Protein AF-A0A1H4NSZ4-F1 (afdb_monomer_lite)

Foldseek 3Di:
DDPDDCVVVQQWDDDPPDDDPDTDGHPLVVVLVPDPCSVVLVVQCVVVVDDDDPQLVPPLNVCSNVVVNVSNLVSVLVSVQVVLCVQQVDDPVQGFLRSLCQQLVFDPPNDDGHSNHDPPDDRVVSVVSSCVRNVSSVD

pLDDT: mean 86.83, std 13.18, range [37.06, 98.12]

Organism: NCBI:txid67331

Structure (mmCIF, N/CA/C/O backbone):
data_AF-A0A1H4NSZ4-F1
#
_entry.id   AF-A0A1H4NSZ4-F1
#
loop_
_atom_site.group_PDB
_atom_site.id
_atom_site.type_symbol
_atom_site.label_atom_id
_atom_site.label_alt_id
_atom_site.label_comp_id
_atom_site.label_asym_id
_atom_site.label_entity_id
_atom_site.label_seq_id
_atom_site.pdbx_PDB_ins_code
_atom_site.Cartn_x
_atom_site.Cartn_y
_atom_site.Cartn_z
_atom_site.occupancy
_atom_site.B_iso_or_equiv
_atom_site.auth_seq_id
_atom_site.auth_comp_id
_atom_site.auth_asym_id
_atom_site.auth_atom_id
_atom_site.pdbx_PDB_model_num
ATOM 1 N N . MET A 1 1 ? 22.326 -29.918 -11.426 1.00 37.06 1 MET A N 1
ATOM 2 C CA . MET A 1 1 ? 22.087 -28.533 -10.969 1.00 37.06 1 MET A CA 1
ATOM 3 C C . MET A 1 1 ? 21.452 -27.755 -12.116 1.00 37.06 1 MET A C 1
ATOM 5 O O . MET A 1 1 ? 22.180 -27.444 -13.054 1.00 37.06 1 MET A O 1
ATOM 9 N N . PRO A 1 2 ? 20.129 -27.525 -12.163 1.00 41.94 2 PRO A N 1
ATOM 10 C CA . PRO A 1 2 ? 19.545 -26.832 -13.301 1.00 41.94 2 PRO A CA 1
ATOM 11 C C . PRO A 1 2 ? 19.652 -25.317 -13.097 1.00 41.94 2 PRO A C 1
ATOM 13 O O . PRO A 1 2 ? 19.065 -24.754 -12.179 1.00 41.94 2 PRO A O 1
ATOM 16 N N . GLY A 1 3 ? 20.418 -24.661 -13.970 1.00 43.12 3 GLY A N 1
ATOM 17 C CA . GLY A 1 3 ? 20.422 -23.209 -14.116 1.00 43.12 3 GLY A CA 1
ATOM 18 C C . GLY A 1 3 ? 19.115 -22.748 -14.758 1.00 43.12 3 GLY A C 1
ATOM 19 O O . GLY A 1 3 ? 18.984 -22.713 -15.982 1.00 43.12 3 GLY A O 1
ATOM 20 N N . HIS A 1 4 ? 18.131 -22.420 -13.929 1.00 44.03 4 HIS A N 1
ATOM 21 C CA . HIS A 1 4 ? 16.881 -21.780 -14.328 1.00 44.03 4 HIS A CA 1
ATOM 22 C C . HIS A 1 4 ? 16.905 -20.341 -13.816 1.00 44.03 4 HIS A C 1
ATOM 24 O O . HIS A 1 4 ? 16.795 -20.115 -12.620 1.00 44.03 4 HIS A O 1
ATOM 30 N N . GLY A 1 5 ? 17.086 -19.358 -14.700 1.00 46.00 5 GLY A N 1
ATOM 31 C CA . GLY A 1 5 ? 16.992 -17.958 -14.271 1.00 46.00 5 GLY A CA 1
ATOM 32 C C . GLY A 1 5 ? 17.006 -16.928 -15.392 1.00 46.00 5 GLY A C 1
ATOM 33 O O . GLY A 1 5 ? 16.240 -15.977 -15.346 1.00 46.00 5 GLY A O 1
ATOM 34 N N . LEU A 1 6 ? 17.810 -17.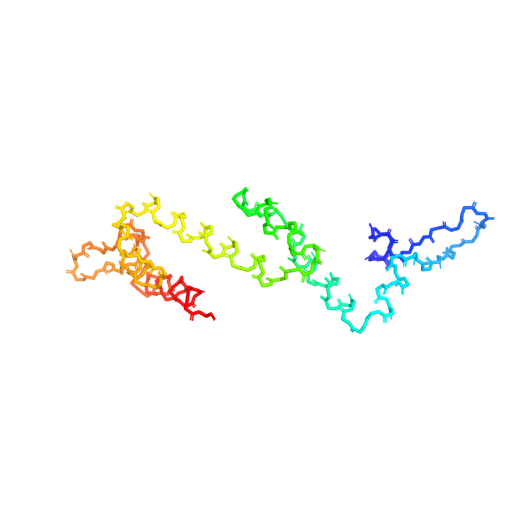135 -16.440 1.00 50.69 6 LEU A N 1
ATOM 35 C CA . LEU A 1 6 ? 18.021 -16.086 -17.452 1.00 50.69 6 LEU A CA 1
ATOM 36 C C . LEU A 1 6 ? 17.342 -16.358 -18.808 1.00 50.69 6 LEU A C 1
ATOM 38 O O . LEU A 1 6 ? 16.947 -15.429 -19.502 1.00 50.69 6 LEU A O 1
ATOM 42 N N . SER A 1 7 ? 17.147 -17.629 -19.175 1.00 51.22 7 SER A N 1
ATOM 43 C CA . SER A 1 7 ? 16.399 -18.014 -20.387 1.00 51.22 7 SER A CA 1
ATOM 44 C C . SER A 1 7 ? 14.875 -17.786 -20.321 1.00 51.22 7 SER A C 1
ATOM 46 O O . SER A 1 7 ? 14.310 -17.551 -21.385 1.00 51.22 7 SER A O 1
ATOM 48 N N . PRO A 1 8 ? 14.184 -17.876 -19.162 1.00 54.66 8 PRO A N 1
ATOM 49 C CA . PRO A 1 8 ? 12.731 -17.666 -19.099 1.00 54.66 8 PRO A CA 1
ATOM 50 C C . PRO A 1 8 ? 12.292 -16.206 -19.277 1.00 54.66 8 PRO A C 1
ATOM 52 O O . PRO A 1 8 ? 11.139 -15.963 -19.602 1.00 54.66 8 PRO A O 1
ATOM 55 N N . ARG A 1 9 ? 13.197 -15.241 -19.065 1.00 63.81 9 ARG A N 1
ATOM 56 C CA . ARG A 1 9 ? 12.884 -13.800 -19.007 1.00 63.81 9 ARG A CA 1
ATOM 57 C C . ARG A 1 9 ? 13.345 -13.020 -20.238 1.00 63.81 9 ARG A C 1
ATOM 59 O O . ARG A 1 9 ? 13.580 -11.825 -20.149 1.00 63.81 9 ARG A O 1
ATOM 66 N N . ALA A 1 10 ? 13.580 -13.716 -21.350 1.00 68.94 10 ALA A N 1
ATOM 67 C CA . ALA A 1 10 ? 14.085 -13.160 -22.610 1.00 68.94 10 ALA A CA 1
ATOM 68 C C . ALA A 1 10 ? 15.433 -12.401 -22.544 1.00 68.94 10 ALA A C 1
ATOM 70 O O . ALA A 1 10 ? 15.932 -12.002 -23.587 1.00 68.94 10 ALA A O 1
ATOM 71 N N . LEU A 1 11 ? 16.096 -12.285 -21.382 1.00 80.75 11 LEU A N 1
ATOM 72 C CA . LEU A 1 11 ? 17.405 -11.622 -21.229 1.00 80.75 11 LEU A CA 1
ATOM 73 C C . LEU A 1 11 ? 18.555 -12.359 -21.935 1.00 80.75 11 LEU A C 1
ATOM 75 O O . LEU A 1 11 ? 19.603 -11.780 -22.226 1.00 80.75 11 LEU A O 1
ATOM 79 N N . LEU A 1 12 ? 18.358 -13.647 -22.219 1.00 82.31 12 LEU A N 1
ATOM 80 C CA . LEU A 1 12 ? 19.241 -14.458 -23.047 1.00 82.31 12 LEU A CA 1
ATOM 81 C C . LEU A 1 12 ? 18.477 -14.997 -24.255 1.00 82.31 12 LEU A C 1
ATOM 83 O O . LEU A 1 12 ? 17.471 -15.692 -24.110 1.00 82.31 12 LEU A O 1
ATOM 87 N N . ALA A 1 13 ? 19.011 -14.757 -25.446 1.00 79.12 13 ALA A N 1
ATOM 88 C CA . ALA A 1 13 ? 18.484 -15.267 -26.699 1.00 79.12 13 ALA A CA 1
ATOM 89 C C . ALA A 1 13 ? 19.260 -16.506 -27.170 1.00 79.12 13 ALA A C 1
ATOM 91 O O . ALA A 1 13 ? 20.481 -16.628 -26.999 1.00 79.12 13 ALA A O 1
ATOM 92 N N . ARG A 1 14 ? 18.541 -17.440 -27.803 1.00 71.31 14 ARG A N 1
ATOM 93 C CA . ARG A 1 14 ? 19.162 -18.513 -28.586 1.00 71.31 14 ARG A CA 1
ATOM 94 C C . ARG A 1 14 ? 19.502 -17.987 -29.970 1.00 71.31 14 ARG A C 1
ATOM 96 O O . ARG A 1 14 ? 18.651 -17.411 -30.641 1.00 71.31 14 ARG A O 1
ATOM 103 N N . ASP A 1 15 ? 20.721 -18.248 -30.414 1.00 71.50 15 ASP A N 1
ATOM 104 C CA . ASP A 1 15 ? 21.093 -18.044 -31.805 1.00 71.50 15 ASP A CA 1
ATOM 105 C C . ASP A 1 15 ? 20.548 -19.211 -32.640 1.00 71.50 15 ASP A C 1
ATOM 107 O O . ASP A 1 15 ? 20.948 -20.359 -32.448 1.00 71.50 15 ASP A O 1
ATOM 111 N N . ARG A 1 16 ? 19.605 -18.931 -33.548 1.00 64.06 16 ARG A N 1
ATOM 112 C CA . ARG A 1 16 ? 18.949 -19.956 -34.385 1.00 64.06 16 ARG A CA 1
ATOM 113 C C . ARG A 1 16 ? 19.905 -20.624 -35.378 1.00 64.06 16 ARG A C 1
ATOM 115 O O . ARG A 1 16 ? 19.529 -21.625 -35.978 1.00 64.06 16 ARG A O 1
ATOM 122 N N . THR A 1 17 ? 21.105 -20.078 -35.566 1.00 69.75 17 THR A N 1
ATOM 123 C CA . THR A 1 17 ? 22.067 -20.544 -36.572 1.00 69.75 17 THR A CA 1
ATOM 124 C C . THR A 1 17 ? 23.172 -21.441 -36.008 1.00 69.75 17 THR A C 1
ATOM 126 O O . THR A 1 17 ? 23.937 -22.008 -36.787 1.00 69.75 17 THR A O 1
ATOM 129 N N . GLN A 1 18 ? 23.259 -21.627 -34.684 1.00 64.94 18 GLN A N 1
ATOM 130 C CA . GLN A 1 18 ? 24.353 -22.381 -34.059 1.00 64.94 18 GLN A CA 1
ATOM 131 C C . GLN A 1 18 ? 23.909 -23.681 -33.377 1.00 64.94 18 GLN A C 1
ATOM 133 O O . GLN A 1 18 ? 22.834 -23.772 -32.792 1.00 64.94 18 GLN A O 1
ATOM 138 N N . LYS A 1 19 ? 24.777 -24.700 -33.466 1.00 60.50 19 LYS A N 1
ATOM 139 C CA . LYS A 1 19 ? 24.530 -26.077 -32.999 1.00 60.50 19 LYS A CA 1
ATOM 140 C C . LYS A 1 19 ? 24.873 -26.320 -31.517 1.00 60.50 19 LYS A C 1
ATOM 142 O O . LYS A 1 19 ? 24.484 -27.349 -30.980 1.00 60.50 19 LYS A O 1
ATOM 147 N N . GLU A 1 20 ? 25.570 -25.390 -30.865 1.00 62.44 20 GLU A N 1
ATOM 148 C CA . GLU A 1 20 ? 26.088 -25.520 -29.491 1.00 62.44 20 GLU A CA 1
ATOM 149 C C . GLU A 1 20 ? 25.196 -24.836 -28.436 1.00 62.44 20 GLU A C 1
ATOM 151 O O . GLU A 1 20 ? 24.379 -23.968 -28.746 1.00 62.44 20 GLU A O 1
ATOM 156 N N . ALA A 1 21 ? 25.381 -25.179 -27.155 1.00 68.88 21 ALA A N 1
ATOM 157 C CA . ALA A 1 21 ? 24.573 -24.690 -26.025 1.00 68.88 21 ALA A CA 1
ATOM 158 C C . ALA A 1 21 ? 24.800 -23.208 -25.631 1.00 68.88 21 ALA A C 1
ATOM 160 O O . ALA A 1 21 ? 24.366 -22.781 -24.557 1.00 68.88 21 ALA A O 1
ATOM 161 N N . PHE A 1 22 ? 25.453 -22.409 -26.476 1.00 68.25 22 PHE A N 1
ATOM 162 C CA . PHE A 1 22 ? 25.743 -21.003 -26.198 1.00 68.25 22 PHE A CA 1
ATOM 163 C C . PHE A 1 22 ? 24.465 -20.134 -26.200 1.00 68.25 22 PHE A C 1
ATOM 165 O O . PHE A 1 22 ? 23.425 -20.480 -26.778 1.00 68.25 22 PHE A O 1
ATOM 172 N N . ARG A 1 23 ? 24.516 -19.000 -25.496 1.00 76.25 23 ARG A N 1
ATOM 173 C CA . ARG A 1 23 ? 23.433 -18.009 -25.391 1.00 76.25 23 ARG A CA 1
ATOM 174 C C . ARG A 1 23 ? 24.008 -16.625 -25.651 1.00 76.25 23 ARG A C 1
ATOM 176 O O . ARG A 1 23 ? 25.090 -16.319 -25.164 1.00 76.25 23 ARG A O 1
ATOM 183 N N . ARG A 1 24 ? 23.280 -15.788 -26.389 1.00 82.88 24 ARG A N 1
ATOM 184 C CA . ARG A 1 24 ? 23.617 -14.367 -26.543 1.00 82.88 24 ARG A CA 1
ATOM 185 C C . ARG A 1 24 ? 22.797 -13.549 -25.553 1.00 82.88 24 ARG A C 1
ATOM 187 O O . ARG A 1 24 ? 21.658 -13.912 -25.271 1.00 82.88 24 ARG A O 1
ATOM 194 N N . VAL A 1 25 ? 23.355 -12.455 -25.046 1.00 83.50 25 VAL A N 1
ATOM 195 C CA . VAL A 1 25 ? 22.571 -11.458 -24.300 1.00 83.50 25 VAL A CA 1
ATOM 196 C C . VAL A 1 25 ? 21.568 -10.850 -25.280 1.00 83.50 25 VAL A C 1
ATOM 198 O O . VAL A 1 25 ? 21.938 -10.525 -26.411 1.00 83.50 25 VAL A O 1
ATOM 201 N N . SER A 1 26 ? 20.295 -10.777 -24.896 1.00 85.56 26 SER A N 1
ATOM 202 C CA . SER A 1 26 ? 19.275 -10.156 -25.741 1.00 85.56 26 SER A CA 1
ATOM 203 C C . SER A 1 26 ? 19.463 -8.642 -25.805 1.00 85.56 26 SER A C 1
ATOM 205 O O . SER A 1 26 ? 20.249 -8.064 -25.053 1.00 85.56 26 SER A O 1
ATOM 207 N N . GLN A 1 27 ? 18.730 -7.981 -26.699 1.00 80.88 27 GLN A N 1
ATOM 208 C CA . GLN A 1 27 ? 18.725 -6.522 -26.744 1.00 80.88 27 GLN A CA 1
ATOM 209 C C . GLN A 1 27 ? 18.286 -5.924 -25.398 1.00 80.88 27 GLN A C 1
ATOM 211 O O . GLN A 1 27 ? 18.994 -5.077 -24.864 1.00 80.88 27 GLN A O 1
ATOM 216 N N . GLU A 1 28 ? 17.210 -6.447 -24.805 1.00 78.88 28 GLU A N 1
ATOM 217 C CA . GLU A 1 28 ? 16.725 -6.044 -23.477 1.00 78.88 28 GLU A CA 1
ATOM 218 C C . GLU A 1 28 ? 17.779 -6.281 -22.388 1.00 78.88 28 GLU A C 1
ATOM 220 O O . GLU A 1 28 ? 18.009 -5.419 -21.544 1.00 78.88 28 GLU A O 1
ATOM 225 N N . GLY A 1 29 ? 18.491 -7.415 -22.433 1.00 83.62 29 GLY A N 1
ATOM 226 C CA . GLY A 1 29 ? 19.592 -7.692 -21.508 1.00 83.62 29 GLY A CA 1
ATOM 227 C C . GLY A 1 29 ? 20.766 -6.719 -21.659 1.00 83.62 29 GLY A C 1
ATOM 228 O O . GLY A 1 29 ? 21.392 -6.350 -20.667 1.00 83.62 29 GLY A O 1
ATOM 229 N N . MET A 1 30 ? 21.057 -6.269 -22.883 1.00 87.12 30 MET A N 1
ATOM 230 C CA . MET A 1 30 ? 22.088 -5.260 -23.133 1.00 87.12 30 MET A CA 1
ATOM 231 C C . MET A 1 30 ? 21.652 -3.858 -22.702 1.00 87.12 30 MET A C 1
ATOM 233 O O . MET A 1 30 ? 22.483 -3.101 -22.211 1.00 87.12 30 MET A O 1
ATOM 237 N N . GLU A 1 31 ? 20.386 -3.494 -22.903 1.00 84.25 31 GLU A N 1
ATOM 238 C CA . GLU A 1 31 ? 19.825 -2.207 -22.470 1.00 84.25 31 GLU A CA 1
ATOM 239 C C . GLU A 1 31 ? 19.820 -2.106 -20.942 1.00 84.25 31 GLU A C 1
ATOM 241 O O . GLU A 1 31 ? 20.358 -1.145 -20.392 1.00 84.25 31 GLU A O 1
ATOM 246 N N . LEU A 1 32 ? 19.362 -3.161 -20.262 1.00 84.81 32 LEU A N 1
ATOM 247 C CA . LEU A 1 32 ? 19.421 -3.289 -18.806 1.00 84.81 32 LEU A CA 1
ATOM 248 C C . LEU A 1 32 ? 20.851 -3.143 -18.273 1.00 84.81 32 LEU A C 1
ATOM 250 O O . LEU A 1 32 ? 21.066 -2.461 -17.278 1.00 84.81 32 LEU A O 1
ATOM 254 N N . ALA A 1 33 ? 21.836 -3.759 -18.934 1.00 85.88 33 ALA A N 1
ATOM 255 C CA . ALA A 1 33 ? 23.235 -3.693 -18.508 1.00 85.88 33 ALA A CA 1
ATOM 256 C C . ALA A 1 33 ? 23.884 -2.310 -18.709 1.00 85.88 33 ALA A C 1
ATOM 258 O O . ALA A 1 33 ? 24.892 -2.014 -18.068 1.00 85.88 33 ALA A O 1
ATOM 259 N N . LYS A 1 34 ? 23.350 -1.476 -19.612 1.00 89.31 34 LYS A N 1
ATOM 260 C CA . LYS A 1 34 ? 23.852 -0.116 -19.874 1.00 89.31 34 LYS A CA 1
ATOM 261 C C . LYS A 1 34 ? 23.281 0.917 -18.908 1.00 89.31 34 LYS A C 1
ATOM 263 O O . LYS A 1 34 ? 23.930 1.931 -18.662 1.00 89.31 34 LYS A O 1
ATOM 268 N N . GLU A 1 35 ? 22.074 0.691 -18.403 1.00 85.12 35 GLU A N 1
ATOM 269 C CA . GLU A 1 35 ? 21.416 1.602 -17.474 1.00 85.12 35 GLU A CA 1
ATOM 270 C C . GLU A 1 35 ? 21.959 1.398 -16.045 1.00 85.12 35 GLU A C 1
ATOM 272 O O . GLU A 1 35 ? 21.861 0.288 -15.516 1.00 85.12 35 GLU A O 1
ATOM 277 N N . PRO A 1 36 ? 22.479 2.439 -15.361 1.00 86.69 36 PRO A N 1
ATOM 278 C CA . PRO A 1 36 ? 22.984 2.306 -13.989 1.00 86.69 36 PRO A CA 1
ATOM 279 C C . PRO A 1 36 ? 21.947 1.750 -12.997 1.00 86.69 36 PRO A C 1
ATOM 281 O O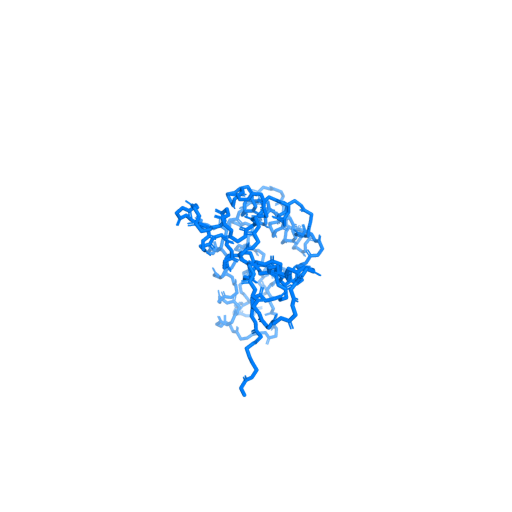 . PRO A 1 36 ? 22.296 1.019 -12.073 1.00 86.69 36 PRO A O 1
ATOM 284 N N . SER A 1 37 ? 20.666 2.066 -13.209 1.00 83.69 37 SER A N 1
ATOM 285 C CA . SER A 1 37 ? 19.510 1.587 -12.437 1.00 83.69 37 SER A CA 1
ATOM 286 C C . SER A 1 37 ? 18.852 0.324 -13.003 1.00 83.69 37 SER A C 1
ATOM 288 O O . SER A 1 37 ? 17.886 -0.167 -12.416 1.00 83.69 37 SER A O 1
ATOM 290 N N . GLY A 1 38 ? 19.357 -0.233 -14.110 1.00 84.19 38 GLY A N 1
ATOM 291 C CA . GLY A 1 38 ? 18.699 -1.317 -14.845 1.00 84.19 38 GLY A CA 1
ATOM 292 C C . GLY A 1 38 ? 18.487 -2.578 -14.007 1.00 84.19 38 GLY A C 1
ATOM 293 O O . GLY A 1 38 ? 17.402 -3.161 -14.027 1.00 84.19 38 GLY A O 1
ATOM 294 N N . LEU A 1 39 ? 19.479 -2.962 -13.194 1.00 83.94 39 LEU A N 1
ATOM 295 C CA . LEU A 1 39 ? 19.341 -4.097 -12.275 1.00 83.94 39 LEU A CA 1
ATOM 296 C C . LEU A 1 39 ? 18.270 -3.834 -11.206 1.00 83.94 39 LEU A C 1
ATOM 298 O O . LEU A 1 39 ? 17.420 -4.687 -10.973 1.00 83.94 39 LEU A O 1
ATOM 302 N N . ALA A 1 40 ? 18.267 -2.644 -10.598 1.00 84.94 40 ALA A N 1
ATOM 303 C CA . ALA A 1 40 ? 17.289 -2.287 -9.572 1.00 84.94 40 ALA A CA 1
ATOM 304 C C . ALA A 1 40 ? 15.856 -2.286 -10.129 1.00 84.94 40 ALA A C 1
ATOM 306 O O . ALA A 1 40 ? 14.957 -2.843 -9.501 1.00 84.94 40 ALA A O 1
ATOM 307 N N . ARG A 1 41 ? 15.647 -1.738 -11.335 1.00 83.19 41 ARG A N 1
ATOM 308 C CA . ARG A 1 41 ? 14.355 -1.765 -12.039 1.00 83.19 41 ARG A CA 1
ATOM 309 C C . ARG A 1 41 ? 13.904 -3.187 -12.355 1.00 83.19 41 ARG A C 1
ATOM 311 O O . ARG A 1 41 ? 12.740 -3.519 -12.146 1.00 83.19 41 ARG A O 1
ATOM 318 N N . PHE A 1 42 ? 14.813 -4.032 -12.832 1.00 84.06 42 PHE A N 1
ATOM 319 C CA . PHE A 1 42 ? 14.506 -5.431 -13.111 1.00 84.06 42 PHE A CA 1
ATOM 320 C C . PHE A 1 42 ? 14.082 -6.180 -11.852 1.00 84.06 42 PHE A C 1
ATOM 322 O O . PHE A 1 42 ? 13.035 -6.819 -11.837 1.00 84.06 42 PHE A O 1
ATOM 329 N N . GLU A 1 43 ? 14.846 -6.062 -10.768 1.00 85.69 43 GLU A N 1
ATOM 330 C CA . GLU A 1 43 ? 14.476 -6.712 -9.517 1.00 85.69 43 GLU A CA 1
ATOM 331 C C . GLU A 1 43 ? 13.185 -6.138 -8.914 1.00 85.69 43 GLU A C 1
ATOM 333 O O . GLU A 1 43 ? 12.414 -6.873 -8.299 1.00 85.69 43 GLU A O 1
ATOM 338 N N . ALA A 1 44 ? 12.931 -4.836 -9.069 1.00 86.25 44 ALA A N 1
ATOM 339 C CA . ALA A 1 44 ? 11.677 -4.211 -8.658 1.00 86.25 44 ALA A CA 1
ATOM 340 C C . ALA A 1 44 ? 10.490 -4.783 -9.451 1.00 86.25 44 ALA A C 1
ATOM 342 O O . ALA A 1 44 ? 9.490 -5.172 -8.852 1.00 86.25 44 ALA A O 1
ATOM 343 N N . GLY A 1 45 ? 10.634 -4.921 -10.773 1.00 85.31 45 GLY A N 1
ATOM 344 C CA . GLY A 1 45 ? 9.660 -5.591 -11.638 1.00 85.31 45 GLY A CA 1
ATOM 345 C C . GLY A 1 45 ? 9.402 -7.035 -11.218 1.00 85.31 45 GLY A C 1
ATOM 346 O O . GLY A 1 45 ? 8.254 -7.455 -11.131 1.00 85.31 45 GLY A O 1
ATOM 347 N N . GLU A 1 46 ? 10.451 -7.775 -10.860 1.00 85.44 46 GLU A N 1
ATOM 348 C CA . GLU A 1 46 ? 10.321 -9.146 -10.359 1.00 85.44 46 GLU A CA 1
ATOM 349 C C . GLU A 1 46 ? 9.565 -9.219 -9.033 1.00 85.44 46 GLU A C 1
ATOM 351 O O . GLU A 1 46 ? 8.656 -10.037 -8.891 1.00 85.44 46 GLU A O 1
ATOM 356 N N . ARG A 1 47 ? 9.872 -8.332 -8.081 1.00 85.81 47 ARG A N 1
ATOM 357 C CA . ARG A 1 47 ? 9.133 -8.238 -6.812 1.00 85.81 47 ARG A CA 1
ATOM 358 C C . ARG A 1 47 ? 7.665 -7.854 -7.031 1.00 85.81 47 ARG A C 1
ATOM 360 O O . ARG A 1 47 ? 6.811 -8.283 -6.264 1.00 85.81 47 ARG A O 1
ATOM 367 N N . PHE A 1 48 ? 7.371 -7.098 -8.088 1.00 87.31 48 PHE A N 1
ATOM 368 C CA . PHE A 1 48 ? 6.030 -6.618 -8.438 1.00 87.31 48 PHE A CA 1
ATOM 369 C C . PHE A 1 48 ? 5.287 -7.500 -9.470 1.00 87.31 48 PHE A C 1
ATOM 371 O O . PHE A 1 48 ? 4.175 -7.183 -9.900 1.00 87.31 48 PHE A O 1
ATOM 378 N N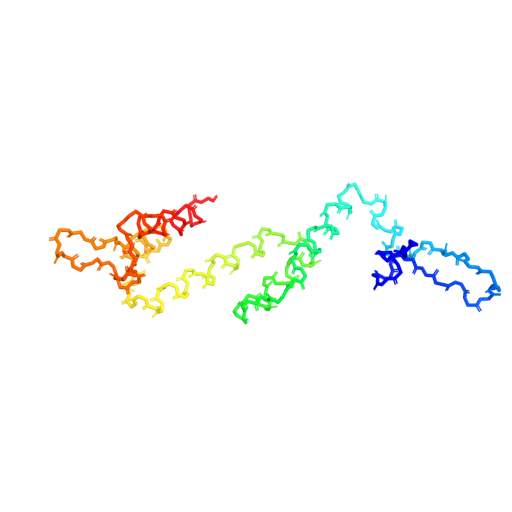 . SER A 1 49 ? 5.883 -8.625 -9.879 1.00 84.50 49 SER A N 1
ATOM 379 C CA . SER A 1 49 ? 5.366 -9.499 -10.947 1.00 84.50 49 SER A CA 1
ATOM 380 C C . SER A 1 49 ? 4.171 -10.368 -10.536 1.00 84.50 49 SER A C 1
ATOM 382 O O . SER A 1 49 ? 3.505 -10.950 -11.392 1.00 84.50 49 SER A O 1
ATOM 384 N N . GLY A 1 50 ? 3.888 -10.458 -9.234 1.00 87.31 50 GLY A N 1
ATOM 385 C CA . GLY A 1 50 ? 2.763 -11.219 -8.701 1.00 87.31 50 GLY A CA 1
ATOM 386 C C . GLY A 1 50 ? 1.397 -10.620 -9.061 1.00 87.31 50 GLY A C 1
ATOM 387 O O . GLY A 1 50 ? 1.312 -9.462 -9.487 1.00 87.31 50 GLY A O 1
ATOM 388 N N . PRO A 1 51 ? 0.312 -11.396 -8.881 1.00 87.81 51 PRO A N 1
ATOM 389 C CA . PRO A 1 51 ? -1.042 -10.893 -9.072 1.00 87.81 51 PRO A CA 1
ATOM 390 C C . PRO A 1 51 ? -1.335 -9.769 -8.074 1.00 87.81 51 PRO A C 1
ATOM 392 O O . PRO A 1 51 ? -1.036 -9.895 -6.885 1.00 87.81 51 PRO A O 1
ATOM 395 N N . LEU A 1 52 ? -1.938 -8.683 -8.554 1.00 89.31 52 LEU A N 1
ATOM 396 C CA . LEU A 1 52 ? -2.414 -7.594 -7.707 1.00 89.31 52 LEU A CA 1
ATOM 397 C C . LEU A 1 52 ? -3.932 -7.657 -7.556 1.00 89.31 52 LEU A C 1
ATOM 399 O O . LEU A 1 52 ? -4.642 -8.291 -8.338 1.00 89.31 52 LEU A O 1
ATOM 403 N N . HIS A 1 53 ? -4.445 -6.950 -6.550 1.00 90.56 53 HIS A N 1
ATOM 404 C CA . HIS A 1 53 ? -5.877 -6.697 -6.457 1.00 90.56 53 HIS A CA 1
ATOM 405 C C . HIS A 1 53 ? -6.367 -6.005 -7.749 1.00 90.56 53 HIS A C 1
ATOM 407 O O . HIS A 1 53 ? -5.673 -5.107 -8.233 1.00 90.56 53 H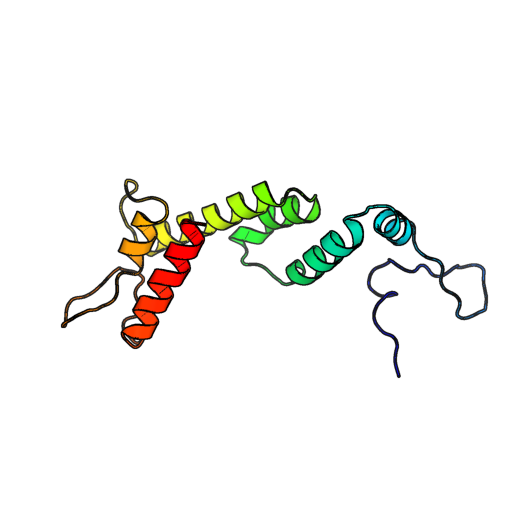IS A O 1
ATOM 413 N N . PRO A 1 54 ? -7.558 -6.337 -8.292 1.00 90.75 54 PRO A N 1
ATOM 414 C CA . PRO A 1 54 ? -8.048 -5.761 -9.549 1.00 90.75 54 PRO A CA 1
ATOM 415 C C . PRO A 1 54 ? -8.036 -4.226 -9.599 1.00 90.75 54 PRO A C 1
ATOM 417 O O . PRO A 1 54 ? -7.766 -3.644 -10.645 1.00 90.75 54 PRO A O 1
ATOM 420 N N . ALA A 1 55 ? -8.256 -3.563 -8.459 1.00 88.69 55 ALA A N 1
ATOM 421 C CA . ALA A 1 55 ? -8.190 -2.100 -8.352 1.00 88.69 55 ALA A CA 1
ATOM 422 C C . ALA A 1 55 ? -6.788 -1.509 -8.625 1.00 88.69 55 ALA A C 1
ATOM 424 O O . ALA A 1 55 ? -6.670 -0.328 -8.941 1.00 88.69 55 ALA A O 1
ATOM 425 N N . LEU A 1 56 ? -5.730 -2.315 -8.504 1.00 90.62 56 LEU A N 1
ATOM 426 C CA . LEU A 1 56 ? -4.335 -1.917 -8.705 1.00 90.62 56 LEU A CA 1
ATOM 427 C C . LEU A 1 56 ? -3.783 -2.388 -10.063 1.00 90.62 56 LEU A C 1
ATOM 429 O O . LEU A 1 56 ? -2.807 -1.835 -10.558 1.00 90.62 56 LEU A O 1
ATOM 433 N N . GLU A 1 57 ? -4.407 -3.376 -10.704 1.00 90.88 57 GLU A N 1
ATOM 434 C CA . GLU A 1 57 ? -3.887 -3.985 -11.938 1.00 90.88 57 GLU A CA 1
ATOM 435 C C . GLU A 1 57 ? -3.758 -3.017 -13.125 1.00 90.88 57 GLU A C 1
ATOM 437 O O . GLU A 1 57 ? -2.888 -3.189 -13.972 1.00 90.88 57 GLU A O 1
ATOM 442 N N . GLY A 1 58 ? -4.586 -1.975 -13.204 1.00 88.12 58 GLY A N 1
ATOM 443 C CA . GLY A 1 58 ? -4.545 -1.033 -14.325 1.00 88.12 58 GLY A CA 1
ATOM 444 C C . GLY A 1 58 ? -3.448 0.037 -14.181 1.00 88.12 58 GLY A C 1
ATOM 445 O O . GLY A 1 58 ? -2.302 -0.183 -14.592 1.00 88.12 58 GLY A O 1
ATOM 446 N N . PRO A 1 59 ? -3.771 1.227 -13.637 1.00 87.56 59 PRO A N 1
ATOM 447 C CA . PRO A 1 59 ? -2.834 2.351 -13.606 1.00 87.56 59 PRO A CA 1
ATOM 448 C C . PRO A 1 59 ? -1.551 2.075 -12.817 1.00 87.56 59 PRO A C 1
ATOM 450 O O . PRO A 1 59 ? -0.479 2.485 -13.254 1.00 87.56 59 PRO A O 1
ATOM 453 N N . VAL A 1 60 ? -1.627 1.364 -11.685 1.00 94.56 60 VAL A N 1
ATOM 454 C CA . VAL A 1 60 ? -0.447 1.121 -10.837 1.00 94.56 60 VAL A CA 1
ATOM 455 C C . VAL A 1 60 ? 0.558 0.237 -11.568 1.00 94.56 60 VAL A C 1
ATOM 457 O O . VAL A 1 60 ? 1.717 0.629 -11.692 1.00 94.56 60 VAL A O 1
ATOM 460 N N . ARG A 1 61 ? 0.128 -0.907 -12.121 1.00 92.12 61 ARG A N 1
ATOM 461 C CA . ARG A 1 61 ? 1.027 -1.789 -12.883 1.00 92.12 61 ARG A CA 1
ATOM 462 C C . ARG A 1 61 ? 1.612 -1.102 -14.107 1.00 92.12 61 ARG A C 1
ATOM 464 O O . ARG A 1 61 ? 2.810 -1.219 -14.352 1.00 92.12 61 ARG A O 1
ATOM 471 N N . THR A 1 62 ? 0.784 -0.371 -14.848 1.00 91.75 62 THR A N 1
ATOM 472 C CA . THR A 1 62 ? 1.233 0.339 -16.050 1.00 91.75 62 THR A CA 1
ATOM 473 C C . THR A 1 62 ? 2.330 1.347 -15.710 1.00 91.75 62 THR A C 1
ATOM 475 O O . THR A 1 62 ? 3.418 1.279 -16.279 1.00 91.75 62 THR A O 1
ATOM 478 N N . ASN A 1 63 ? 2.090 2.224 -14.732 1.00 92.88 63 ASN A N 1
ATOM 479 C CA . ASN A 1 63 ? 3.062 3.238 -14.320 1.00 92.88 63 ASN A CA 1
ATOM 480 C C . ASN A 1 63 ? 4.334 2.608 -13.739 1.00 92.88 63 ASN A C 1
ATOM 482 O O . ASN A 1 63 ? 5.438 3.032 -14.073 1.00 92.88 63 ASN A O 1
ATOM 486 N N . PHE A 1 64 ? 4.201 1.542 -12.945 1.00 92.38 64 PHE A N 1
ATOM 487 C CA . PHE A 1 64 ? 5.352 0.840 -12.380 1.00 92.38 64 PHE A CA 1
ATOM 488 C C . PHE A 1 64 ? 6.253 0.242 -13.470 1.00 92.38 64 PHE A C 1
ATOM 490 O O . PHE A 1 64 ? 7.469 0.411 -13.431 1.00 92.38 64 PHE A O 1
ATOM 497 N N . HIS A 1 65 ? 5.677 -0.412 -14.485 1.00 87.56 65 HIS A N 1
ATOM 498 C CA . HIS A 1 65 ? 6.450 -0.967 -15.602 1.00 87.56 65 HIS A CA 1
ATOM 499 C C . HIS A 1 65 ? 7.123 0.117 -16.457 1.00 87.56 65 HIS A C 1
ATOM 501 O O . HIS A 1 65 ? 8.216 -0.112 -16.982 1.00 87.56 65 HIS A O 1
ATOM 507 N N . LEU A 1 66 ? 6.514 1.302 -16.564 1.00 88.25 66 LEU A N 1
ATOM 508 C CA . LEU A 1 66 ? 7.102 2.457 -17.248 1.00 88.25 66 LEU A CA 1
ATOM 509 C C . LEU A 1 66 ? 8.247 3.113 -16.458 1.00 88.25 66 LEU A C 1
ATOM 511 O O . LEU A 1 66 ? 9.025 3.853 -17.049 1.00 88.25 66 LEU A O 1
ATOM 515 N N . GLY A 1 67 ? 8.409 2.785 -15.172 1.00 88.12 67 GLY A N 1
ATOM 516 C CA . GLY A 1 67 ? 9.394 3.410 -14.284 1.00 88.12 67 GLY A CA 1
ATOM 517 C C . GLY A 1 67 ? 8.866 4.646 -13.548 1.00 88.12 67 GLY A C 1
ATOM 518 O O . GLY A 1 67 ? 9.603 5.264 -12.785 1.00 88.12 67 GLY A O 1
ATOM 519 N N . GLU A 1 68 ? 7.584 4.974 -13.719 1.00 91.81 68 GLU A N 1
ATOM 520 C CA . GLU A 1 68 ? 6.892 6.090 -13.068 1.00 91.81 68 GLU A CA 1
ATOM 521 C C . GLU A 1 68 ? 6.453 5.696 -11.645 1.00 91.81 68 GLU A C 1
ATOM 523 O O . GLU A 1 68 ? 5.263 5.612 -11.320 1.00 91.81 68 GLU A O 1
ATOM 528 N N . TYR A 1 69 ? 7.426 5.378 -10.786 1.00 91.19 69 TYR A N 1
ATOM 529 C CA . TYR A 1 69 ? 7.179 4.777 -9.469 1.00 91.19 69 TYR A CA 1
ATOM 530 C C . TYR A 1 69 ? 6.410 5.687 -8.511 1.00 91.19 69 TYR A C 1
ATOM 532 O O . TYR A 1 69 ? 5.607 5.198 -7.716 1.00 91.19 69 TYR A O 1
ATOM 540 N N . GLU A 1 70 ? 6.623 7.000 -8.594 1.00 93.50 70 GLU A N 1
ATOM 541 C CA . GLU A 1 70 ? 5.902 7.984 -7.783 1.00 93.50 70 GLU A CA 1
ATOM 542 C C . GLU A 1 70 ? 4.407 7.972 -8.126 1.00 93.50 70 GLU A C 1
ATOM 544 O O . GLU A 1 70 ? 3.558 7.826 -7.246 1.00 93.50 70 GLU A O 1
ATOM 549 N N . ILE A 1 71 ? 4.082 8.006 -9.423 1.00 95.06 71 ILE A N 1
ATOM 550 C CA . ILE A 1 71 ? 2.699 7.960 -9.910 1.00 95.06 71 ILE A CA 1
ATOM 551 C C . ILE A 1 71 ? 2.053 6.616 -9.558 1.00 95.06 71 ILE A C 1
ATOM 553 O O . ILE A 1 71 ? 0.895 6.575 -9.135 1.00 95.06 71 ILE A O 1
ATOM 557 N N . ALA A 1 72 ? 2.793 5.513 -9.701 1.00 94.56 72 ALA A N 1
ATOM 558 C CA . ALA A 1 72 ? 2.321 4.189 -9.308 1.00 94.56 72 ALA A CA 1
ATOM 559 C C . ALA A 1 72 ? 1.980 4.137 -7.809 1.00 94.56 72 ALA A C 1
ATOM 561 O O . ALA A 1 72 ? 0.893 3.687 -7.443 1.00 94.56 72 ALA A O 1
ATOM 562 N N . SER A 1 73 ? 2.866 4.656 -6.956 1.00 93.62 73 SER A N 1
ATOM 563 C CA . SER A 1 73 ? 2.678 4.695 -5.500 1.00 93.62 73 SER A CA 1
ATOM 564 C C . SER A 1 73 ? 1.475 5.555 -5.110 1.00 93.62 73 SER A C 1
ATOM 566 O O . SER A 1 73 ? 0.617 5.104 -4.353 1.00 93.62 73 SER A O 1
ATOM 568 N N . PHE A 1 74 ? 1.340 6.749 -5.695 1.00 94.00 74 PHE A N 1
ATOM 569 C CA . PHE A 1 74 ? 0.201 7.630 -5.436 1.00 94.00 74 PHE A CA 1
ATOM 570 C C . PHE A 1 74 ? -1.130 6.992 -5.855 1.00 94.00 74 PHE A C 1
ATOM 572 O O . PHE A 1 74 ? -2.105 7.010 -5.100 1.00 94.00 74 PHE A O 1
ATOM 579 N N . ALA A 1 75 ? -1.178 6.380 -7.042 1.00 94.62 75 ALA A N 1
ATOM 580 C CA . ALA A 1 75 ? -2.369 5.683 -7.517 1.00 94.62 75 ALA A CA 1
ATOM 581 C C . ALA A 1 75 ? -2.739 4.492 -6.616 1.00 94.62 75 ALA A C 1
ATOM 583 O O . ALA A 1 75 ? -3.925 4.271 -6.361 1.00 94.62 75 ALA A O 1
ATOM 584 N N . ALA A 1 76 ? -1.747 3.762 -6.097 1.00 94.81 76 ALA A N 1
ATOM 585 C CA . ALA A 1 76 ? -1.973 2.654 -5.176 1.00 94.81 76 ALA A CA 1
ATOM 586 C C . ALA A 1 76 ? -2.553 3.131 -3.837 1.00 94.81 76 ALA A C 1
ATOM 588 O O . ALA A 1 76 ? -3.585 2.619 -3.403 1.00 94.81 76 ALA A O 1
ATOM 589 N N . MET A 1 77 ? -1.952 4.152 -3.219 1.00 95.38 77 MET A N 1
ATOM 590 C CA . MET A 1 77 ? -2.433 4.688 -1.941 1.00 95.38 77 MET A CA 1
ATOM 591 C C . MET A 1 77 ? -3.819 5.326 -2.067 1.00 95.38 77 MET A C 1
ATOM 593 O O . MET A 1 77 ? -4.669 5.132 -1.199 1.00 95.38 77 MET A O 1
ATOM 597 N N . LYS A 1 78 ? -4.111 5.991 -3.192 1.00 94.62 78 LYS A N 1
ATOM 598 C CA . LYS A 1 78 ? -5.464 6.475 -3.494 1.00 94.62 78 LYS A CA 1
ATOM 599 C C . LYS A 1 78 ? -6.480 5.332 -3.551 1.00 94.62 78 LYS A C 1
ATOM 601 O O . LYS A 1 78 ? -7.577 5.475 -3.018 1.00 94.62 78 LYS A O 1
ATOM 606 N N . ALA A 1 79 ? -6.143 4.214 -4.197 1.00 95.12 79 ALA A N 1
ATOM 607 C CA . ALA A 1 79 ? -7.036 3.059 -4.267 1.00 95.12 79 ALA A CA 1
ATOM 608 C C . ALA A 1 79 ? -7.312 2.469 -2.873 1.00 95.12 79 ALA A C 1
ATOM 610 O O . ALA A 1 79 ? -8.451 2.106 -2.585 1.00 95.12 79 ALA A O 1
ATOM 611 N N . VAL A 1 80 ? -6.303 2.439 -1.993 1.00 95.00 80 VAL A N 1
ATOM 612 C CA . VAL A 1 80 ? -6.475 2.051 -0.583 1.00 95.00 80 VAL A CA 1
ATOM 613 C C . VAL A 1 80 ? -7.410 3.019 0.144 1.00 95.00 80 VAL A C 1
ATOM 615 O O . VAL A 1 80 ? -8.348 2.569 0.795 1.00 95.00 80 VAL A O 1
ATOM 618 N N . GLU A 1 81 ? -7.212 4.334 0.008 1.00 95.75 81 GLU A N 1
ATOM 619 C CA . GLU A 1 81 ? -8.069 5.327 0.671 1.00 95.75 81 GLU A CA 1
ATOM 620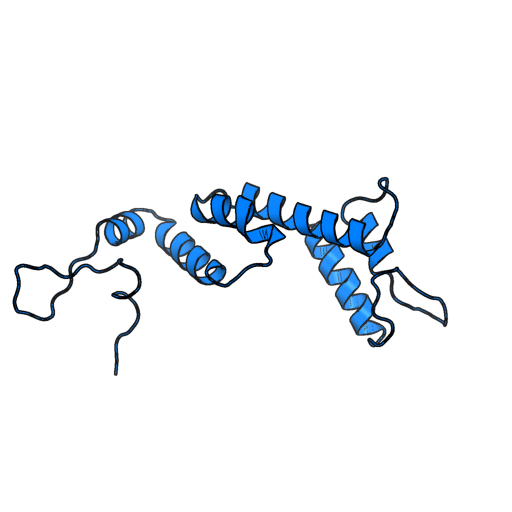 C C . GLU A 1 81 ? -9.535 5.212 0.228 1.00 95.75 81 GLU A C 1
ATOM 622 O O . GLU A 1 81 ? -10.441 5.238 1.063 1.00 95.75 81 GLU A O 1
ATOM 627 N N . VAL A 1 82 ? -9.772 5.038 -1.077 1.00 95.56 82 VAL A N 1
ATOM 628 C CA . VAL A 1 82 ? -11.118 4.829 -1.630 1.00 95.56 82 VAL A CA 1
ATOM 629 C C . VAL A 1 82 ? -11.747 3.565 -1.046 1.00 95.56 82 VAL A C 1
ATOM 631 O O . VAL A 1 82 ? -12.865 3.633 -0.543 1.00 95.56 82 VAL A O 1
ATOM 634 N N . ALA A 1 83 ? -11.023 2.444 -1.025 1.00 95.69 83 ALA A N 1
ATOM 635 C CA . ALA A 1 83 ? -11.536 1.189 -0.478 1.00 95.69 83 ALA A CA 1
ATOM 636 C C . ALA A 1 83 ? -11.869 1.295 1.022 1.00 95.69 83 ALA A C 1
ATOM 638 O O . ALA A 1 83 ? -12.918 0.825 1.461 1.00 95.69 83 ALA A O 1
ATOM 639 N N . VAL A 1 84 ? -11.014 1.954 1.814 1.00 96.75 84 VAL A N 1
ATOM 640 C CA . VAL A 1 84 ? -11.273 2.203 3.243 1.00 96.75 84 VAL A CA 1
ATOM 641 C C . VAL A 1 84 ? -12.518 3.066 3.425 1.00 96.75 84 VAL A C 1
ATOM 643 O O . VAL A 1 84 ? -13.342 2.791 4.298 1.00 96.75 84 VAL A O 1
ATOM 646 N N . ARG A 1 85 ? -12.688 4.104 2.604 1.00 97.12 85 ARG A N 1
ATOM 647 C CA . ARG A 1 85 ? -13.869 4.969 2.664 1.00 97.12 85 ARG A CA 1
ATOM 648 C C . ARG A 1 85 ? -15.145 4.203 2.344 1.00 97.12 85 ARG A C 1
ATOM 650 O O . ARG A 1 85 ? -16.094 4.269 3.117 1.00 97.12 85 ARG A O 1
ATOM 657 N N . GLU A 1 86 ? -15.152 3.467 1.239 1.00 96.50 86 GLU A N 1
ATOM 658 C CA . GLU A 1 86 ? -16.310 2.690 0.796 1.00 96.50 86 GLU A CA 1
ATOM 659 C C . GLU A 1 86 ? -16.706 1.631 1.828 1.00 96.50 86 GLU A C 1
ATOM 661 O O . GLU A 1 86 ? -17.886 1.490 2.139 1.00 96.50 86 GLU A O 1
ATOM 666 N N . ALA A 1 87 ? -15.726 0.938 2.412 1.00 96.88 87 ALA A N 1
ATOM 667 C CA . ALA A 1 87 ? -15.983 -0.091 3.410 1.00 96.88 87 ALA A CA 1
ATOM 668 C C . ALA A 1 87 ? -16.419 0.485 4.770 1.00 96.88 87 ALA A C 1
ATOM 670 O O . ALA A 1 87 ? -17.215 -0.137 5.470 1.00 96.88 87 ALA A O 1
ATOM 671 N N . SER A 1 88 ? -15.906 1.657 5.163 1.00 97.19 88 SER A N 1
ATOM 672 C CA . SER A 1 88 ? -16.224 2.268 6.463 1.00 97.19 88 SER A CA 1
ATOM 673 C C . SER A 1 88 ? -17.492 3.124 6.459 1.00 97.19 88 SER A C 1
ATOM 675 O O . SER A 1 88 ? -18.068 3.353 7.521 1.00 97.19 88 SER A O 1
ATOM 677 N N . GLY A 1 89 ? -17.917 3.630 5.295 1.00 97.00 89 GLY A N 1
ATOM 678 C CA . GLY A 1 89 ? -19.065 4.535 5.173 1.00 97.00 89 GLY A CA 1
ATOM 679 C C . GLY A 1 89 ? -18.867 5.892 5.861 1.00 97.00 89 GLY A C 1
ATOM 680 O O . GLY A 1 89 ? -19.842 6.591 6.134 1.00 97.00 89 GLY A O 1
ATOM 681 N N . LEU A 1 90 ? -17.623 6.255 6.184 1.00 96.88 90 LEU A N 1
ATOM 682 C CA . LEU A 1 90 ? -17.290 7.497 6.876 1.00 96.88 90 LEU A CA 1
ATOM 683 C C . LEU A 1 90 ? -17.380 8.722 5.956 1.00 96.88 90 LEU A C 1
ATOM 685 O O . LEU A 1 90 ? -17.254 8.636 4.734 1.00 96.88 90 LEU A O 1
ATOM 689 N N . ASP A 1 91 ? -17.569 9.885 6.579 1.00 94.06 91 ASP A N 1
ATOM 690 C CA . ASP A 1 91 ? -17.789 11.155 5.892 1.00 94.06 91 ASP A CA 1
ATOM 691 C C . ASP A 1 91 ? -16.613 11.577 4.986 1.00 94.06 91 ASP A C 1
ATOM 693 O O . ASP A 1 91 ? -15.438 11.325 5.274 1.00 94.06 91 ASP A O 1
ATOM 697 N N . ASN A 1 92 ? -16.934 12.277 3.893 1.00 92.75 92 ASN A N 1
ATOM 698 C CA . ASN A 1 92 ? -15.959 12.756 2.906 1.00 92.75 92 ASN A CA 1
ATOM 69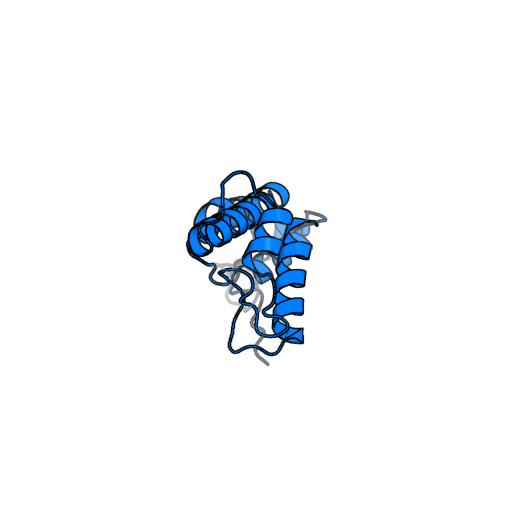9 C C . ASN A 1 92 ? -14.984 13.815 3.449 1.00 92.75 92 ASN A C 1
ATOM 701 O O . ASN A 1 92 ? -13.957 14.065 2.823 1.00 92.75 92 ASN A O 1
ATOM 705 N N . SER A 1 93 ? -15.273 14.425 4.600 1.00 94.88 93 SER A N 1
ATOM 706 C CA . SER A 1 93 ? -14.362 15.347 5.289 1.00 94.88 93 SER A CA 1
ATOM 707 C C . SER A 1 93 ? -13.139 14.658 5.899 1.00 94.88 93 SER A C 1
ATOM 709 O O . SER A 1 93 ? -12.118 15.311 6.115 1.00 94.88 93 SER A O 1
ATOM 711 N N . LEU A 1 94 ? -13.202 13.348 6.159 1.00 96.50 94 LEU A N 1
ATOM 712 C CA . LEU A 1 94 ? -12.056 12.576 6.632 1.00 96.50 94 LEU A CA 1
ATOM 713 C C . LEU A 1 94 ? -11.254 12.077 5.435 1.00 96.50 94 LEU A C 1
ATOM 715 O O . LEU A 1 94 ? -11.797 11.350 4.615 1.00 96.50 94 LEU A O 1
ATOM 719 N N . VAL A 1 95 ? -9.969 12.409 5.343 1.00 95.19 95 VAL A N 1
ATOM 720 C CA . VAL A 1 95 ? -9.045 11.958 4.281 1.00 95.19 95 VAL A CA 1
ATOM 721 C C . VAL A 1 95 ? -7.734 11.484 4.896 1.00 95.19 95 VAL A C 1
ATOM 723 O O . VAL A 1 95 ? -7.442 11.841 6.038 1.00 95.19 95 VAL A O 1
ATOM 726 N N . GLY A 1 96 ? -6.946 10.692 4.168 1.00 95.81 96 GLY A N 1
ATOM 727 C CA . GLY A 1 96 ? -5.624 10.261 4.621 1.00 95.81 96 GLY A CA 1
ATOM 728 C C . GLY A 1 96 ? -5.624 9.572 5.992 1.00 95.81 96 GLY A C 1
ATOM 729 O O . GLY A 1 96 ? -6.462 8.721 6.300 1.00 95.81 96 GLY A O 1
ATOM 730 N N . VAL A 1 97 ? -4.675 9.972 6.843 1.00 97.56 97 VAL A N 1
ATOM 731 C CA . VAL A 1 97 ? -4.505 9.438 8.204 1.00 97.56 97 VAL A CA 1
ATOM 732 C C . VAL A 1 97 ? -5.772 9.578 9.070 1.00 97.56 97 VAL A C 1
ATOM 734 O O . VAL A 1 97 ? -6.158 8.578 9.680 1.00 97.56 97 VAL A O 1
ATOM 737 N N . PRO A 1 98 ? -6.456 10.743 9.135 1.00 97.50 98 PRO A N 1
ATOM 738 C CA . PRO A 1 98 ? -7.736 10.872 9.837 1.00 97.50 98 PRO A CA 1
ATOM 739 C C . PRO A 1 98 ? -8.790 9.823 9.464 1.00 97.50 98 PRO A C 1
ATOM 741 O O . PRO A 1 98 ? -9.397 9.241 10.363 1.00 97.50 98 PRO A O 1
ATOM 744 N N . LEU A 1 99 ? -8.987 9.549 8.166 1.00 98.00 99 LEU A N 1
ATOM 745 C CA . LEU A 1 99 ? -9.950 8.542 7.702 1.00 98.00 99 LEU A CA 1
ATOM 746 C C . LEU A 1 99 ? -9.598 7.162 8.247 1.00 98.00 99 LEU A C 1
ATOM 748 O O . LEU A 1 99 ? -10.435 6.494 8.848 1.00 98.00 99 LEU A O 1
ATOM 752 N N . VAL A 1 100 ? -8.349 6.748 8.056 1.00 97.56 100 VAL A N 1
ATOM 753 C CA . VAL A 1 100 ? -7.884 5.427 8.471 1.00 97.56 100 VAL A CA 1
ATOM 754 C C . VAL A 1 100 ? -7.960 5.252 9.985 1.00 97.56 100 VAL A C 1
ATOM 756 O O . VAL A 1 100 ? -8.403 4.211 10.463 1.00 97.56 100 VAL A O 1
ATOM 759 N N . ARG A 1 101 ? -7.560 6.268 10.757 1.00 97.50 101 ARG A N 1
ATOM 760 C CA . ARG A 1 101 ? -7.608 6.207 12.223 1.00 97.50 101 ARG A CA 1
ATOM 761 C C . ARG A 1 101 ? -9.032 6.073 12.744 1.00 97.50 101 ARG A C 1
ATOM 763 O O . ARG A 1 101 ? -9.238 5.334 13.699 1.00 97.50 101 ARG A O 1
ATOM 770 N N . ALA A 1 102 ? -9.991 6.746 12.113 1.00 97.38 102 ALA A N 1
ATOM 771 C CA . ALA A 1 102 ? -11.402 6.592 12.441 1.00 97.38 102 ALA A CA 1
ATOM 772 C C . ALA A 1 102 ? -11.945 5.219 12.006 1.00 97.38 102 ALA A C 1
ATOM 774 O O . ALA A 1 102 ? -12.670 4.578 12.762 1.00 97.38 102 ALA A O 1
ATOM 775 N N . ALA A 1 103 ? -11.568 4.741 10.817 1.00 98.12 103 ALA A N 1
ATOM 776 C CA . ALA A 1 103 ? -12.039 3.469 10.277 1.00 98.12 103 ALA A CA 1
ATOM 777 C C . ALA A 1 103 ? -11.554 2.259 11.094 1.00 98.12 103 ALA A C 1
ATOM 779 O O . ALA A 1 103 ? -12.345 1.368 11.386 1.00 98.12 103 ALA A O 1
ATOM 780 N N . PHE A 1 104 ? -10.283 2.253 11.503 1.00 97.88 104 PHE A N 1
ATOM 781 C CA . PHE A 1 104 ? -9.633 1.160 12.237 1.00 97.88 104 PHE A CA 1
ATOM 782 C C . PHE A 1 104 ? -9.428 1.482 13.723 1.00 97.88 104 PHE A C 1
ATOM 784 O O . PHE A 1 104 ? -8.465 1.024 14.335 1.00 97.88 104 PHE A O 1
ATOM 791 N N . GLN A 1 105 ? -10.267 2.329 14.320 1.00 97.31 105 GLN A N 1
ATOM 792 C CA . GLN A 1 105 ? -10.157 2.628 15.748 1.00 97.31 105 GLN A CA 1
ATOM 793 C C . GLN A 1 105 ? -10.412 1.349 16.575 1.00 97.31 105 GLN A C 1
ATOM 795 O O . GLN A 1 105 ? -11.478 0.764 16.421 1.00 97.31 105 GLN A O 1
ATOM 800 N N . PRO A 1 106 ? -9.513 0.914 17.475 1.00 96.62 106 PRO A N 1
ATOM 801 C CA . PRO A 1 106 ? -9.712 -0.333 18.219 1.00 96.62 106 PRO A CA 1
ATOM 802 C C . PRO A 1 106 ? -10.909 -0.306 19.173 1.00 96.62 106 PRO A C 1
ATOM 804 O O . PRO A 1 106 ? -11.216 0.724 19.786 1.00 96.62 106 PRO A O 1
ATOM 807 N N . HIS A 1 107 ? -11.530 -1.469 19.357 1.00 93.50 107 HIS A N 1
ATOM 808 C CA . HIS A 1 107 ? -12.536 -1.719 20.386 1.00 93.50 107 HIS A CA 1
ATOM 809 C C . HIS A 1 107 ? -11.871 -1.637 21.764 1.00 93.50 107 HIS A C 1
ATOM 811 O O . HIS A 1 107 ? -10.882 -2.316 22.039 1.00 93.50 107 HIS A O 1
ATOM 817 N N . LYS A 1 108 ? -12.388 -0.788 22.659 1.00 89.81 108 LYS A N 1
ATOM 818 C CA . LYS A 1 108 ? -11.787 -0.567 23.988 1.00 89.81 108 LYS A CA 1
ATOM 819 C C . LYS A 1 108 ? -12.842 -0.454 25.068 1.00 89.81 108 LYS A C 1
ATOM 821 O O . LYS A 1 108 ? -13.826 0.263 24.910 1.00 89.81 108 LYS A O 1
ATOM 826 N N . ASN A 1 109 ? -12.592 -1.095 26.211 1.00 85.94 109 ASN A N 1
ATOM 827 C CA . ASN A 1 109 ? -13.418 -0.983 27.420 1.00 85.94 109 ASN A CA 1
ATOM 828 C C . ASN A 1 109 ? -14.920 -1.219 27.154 1.00 85.94 109 ASN A C 1
ATOM 830 O O . ASN A 1 109 ? -15.765 -0.471 27.645 1.00 85.94 109 ASN A O 1
ATOM 834 N N . GLY A 1 110 ? -15.249 -2.215 26.324 1.00 81.12 110 GLY A N 1
ATOM 835 C CA . GLY A 1 110 ? -16.631 -2.540 25.953 1.00 81.12 110 GLY A CA 1
ATOM 836 C C . GLY A 1 110 ? -17.297 -1.552 24.986 1.00 81.12 110 GLY A C 1
ATOM 837 O O . GLY A 1 110 ? -18.496 -1.664 24.747 1.00 81.12 110 GLY A O 1
ATOM 838 N N . LYS A 1 111 ? -16.555 -0.586 24.429 1.00 86.88 111 LYS A N 1
ATOM 839 C CA . LYS A 1 111 ? -17.037 0.306 23.369 1.00 86.88 111 LYS A CA 1
ATOM 840 C C . LYS A 1 111 ? -16.624 -0.222 22.003 1.00 86.88 111 LYS A C 1
ATOM 842 O O . LYS A 1 111 ? -15.453 -0.549 21.801 1.00 86.88 111 LYS A O 1
ATOM 847 N N . VAL A 1 112 ? -17.589 -0.225 21.086 1.00 91.25 112 VAL A N 1
ATOM 848 C CA . VAL A 1 112 ? -17.356 -0.510 19.670 1.00 91.25 112 VAL A CA 1
ATOM 849 C C . VAL A 1 112 ? -16.454 0.582 19.093 1.00 91.25 112 VAL A C 1
ATOM 851 O O . VAL A 1 112 ? -16.706 1.771 19.297 1.00 91.25 112 VAL A O 1
ATOM 854 N N . GLY A 1 113 ? -15.373 0.160 18.448 1.00 94.44 113 GLY A N 1
ATOM 855 C CA . GLY A 1 113 ? -14.416 0.992 17.744 1.00 94.44 113 GLY A CA 1
ATOM 856 C C . GLY A 1 113 ? -14.893 1.386 16.345 1.00 94.44 113 GLY A C 1
ATOM 857 O O . GLY A 1 113 ? -16.086 1.551 16.089 1.00 94.44 113 GLY A O 1
ATOM 858 N N . GLY A 1 114 ? -13.934 1.570 15.444 1.00 96.38 114 GLY A N 1
ATOM 859 C CA . GLY A 1 114 ? -14.165 1.976 14.068 1.00 96.38 114 GLY A CA 1
ATOM 860 C C . GLY A 1 114 ? -14.842 0.877 13.239 1.00 96.38 114 GLY A C 1
ATOM 861 O O . GLY A 1 114 ? -14.694 -0.305 13.558 1.00 96.38 114 GLY A O 1
ATOM 862 N N . PRO A 1 115 ? -15.552 1.235 12.153 1.00 97.12 115 PRO A N 1
ATOM 863 C CA . PRO A 1 115 ? -16.298 0.277 11.331 1.00 97.12 115 PRO A CA 1
ATOM 864 C C . PRO A 1 115 ? -15.471 -0.869 10.732 1.00 97.12 115 PRO A C 1
ATOM 866 O O . PRO A 1 115 ? -16.033 -1.906 10.398 1.00 97.12 115 PRO A O 1
ATOM 869 N N . LEU A 1 116 ? -14.157 -0.682 10.573 1.00 97.38 116 LEU A N 1
ATOM 870 C CA . LEU A 1 116 ? -13.231 -1.670 10.009 1.00 97.38 116 LEU A CA 1
ATOM 871 C C . LEU A 1 116 ? -12.320 -2.315 11.062 1.00 97.38 116 LEU A C 1
ATOM 873 O O . LEU A 1 116 ? -11.410 -3.060 10.703 1.00 97.38 116 LEU A O 1
ATOM 877 N N . ALA A 1 117 ? -12.522 -2.030 12.350 1.00 96.94 117 ALA A N 1
ATOM 878 C CA . ALA A 1 117 ? -11.783 -2.700 13.411 1.00 96.94 117 ALA A CA 1
ATOM 879 C C . ALA A 1 117 ? -12.313 -4.127 13.609 1.00 96.94 117 ALA A C 1
ATOM 881 O O . ALA A 1 117 ? -13.492 -4.319 13.919 1.00 96.94 117 ALA A O 1
ATOM 882 N N . ASP A 1 118 ? -11.432 -5.116 13.460 1.00 95.06 118 ASP A N 1
ATOM 883 C CA . ASP A 1 118 ? -11.764 -6.525 13.670 1.00 95.06 118 ASP A CA 1
ATOM 884 C C . ASP A 1 118 ? -12.117 -6.773 15.143 1.00 95.06 118 ASP A C 1
ATOM 886 O O . ASP A 1 118 ? -11.281 -6.609 16.031 1.00 95.06 118 ASP A O 1
ATOM 890 N N . ALA A 1 119 ? -13.376 -7.126 15.399 1.00 92.31 119 ALA A N 1
ATOM 891 C CA . ALA A 1 119 ? -13.885 -7.366 16.744 1.00 92.31 119 ALA A CA 1
ATOM 892 C C . ALA A 1 119 ? -13.379 -8.683 17.353 1.00 92.31 119 ALA A C 1
ATOM 894 O O . ALA A 1 119 ? -13.390 -8.816 18.576 1.00 92.31 119 ALA A O 1
ATOM 895 N N . GLU A 1 120 ? -12.922 -9.625 16.523 1.00 92.75 120 GLU A N 1
ATOM 896 C CA . GLU A 1 120 ? -12.424 -10.933 16.961 1.00 92.75 120 GLU A CA 1
ATOM 897 C C . GLU A 1 120 ? -10.913 -10.916 17.248 1.00 92.75 120 GLU A C 1
ATOM 899 O O . GLU A 1 120 ? -10.392 -11.828 17.891 1.00 92.75 120 GLU A O 1
ATOM 904 N N . ALA A 1 121 ? -10.207 -9.875 16.796 1.00 93.75 121 ALA A N 1
ATOM 905 C CA . ALA A 1 121 ? -8.774 -9.702 17.009 1.00 93.75 121 ALA A CA 1
ATOM 906 C C . ALA A 1 121 ? -8.446 -9.193 18.423 1.00 93.75 121 ALA A C 1
ATOM 908 O O . ALA A 1 121 ? -9.210 -8.437 19.037 1.00 93.75 121 ALA A O 1
ATOM 909 N N . GLU A 1 122 ? -7.262 -9.551 18.927 1.00 94.25 122 GLU A N 1
ATOM 910 C CA . GLU A 1 122 ? -6.766 -9.054 20.215 1.00 94.25 122 GLU A CA 1
ATOM 911 C C . GLU A 1 122 ? -6.505 -7.537 20.153 1.00 94.25 122 GLU A C 1
ATOM 913 O O . GLU A 1 122 ? -6.244 -6.965 19.092 1.00 94.25 122 GLU A O 1
ATOM 918 N N . GLY A 1 123 ? -6.590 -6.843 21.292 1.00 92.69 123 GLY A N 1
ATOM 919 C CA . GLY A 1 123 ? -6.498 -5.379 21.320 1.00 92.69 123 GLY A CA 1
ATOM 920 C C . GLY A 1 123 ? -5.197 -4.829 20.721 1.00 92.69 123 GLY A C 1
ATOM 921 O O . GLY A 1 123 ? -5.221 -3.801 20.043 1.00 92.69 123 GLY A O 1
ATOM 922 N N . GLY A 1 124 ? -4.071 -5.517 20.923 1.00 94.12 124 GLY A N 1
ATOM 923 C CA . GLY A 1 124 ? -2.791 -5.182 20.305 1.00 94.12 124 GLY A CA 1
ATOM 924 C C . GLY A 1 124 ? -2.777 -5.378 18.787 1.00 94.12 124 GLY A C 1
ATOM 925 O O . GLY A 1 124 ? -2.194 -4.559 18.078 1.00 94.12 124 GLY A O 1
ATOM 926 N N . GLU A 1 125 ? -3.454 -6.402 18.267 1.00 95.75 125 GLU A N 1
ATOM 927 C CA . GLU A 1 125 ? -3.586 -6.644 16.823 1.00 95.75 125 GLU A CA 1
ATOM 928 C C . GLU A 1 125 ? -4.425 -5.556 16.145 1.00 95.75 125 GLU A C 1
ATOM 930 O O . GLU A 1 125 ? -4.047 -5.044 15.089 1.00 95.75 125 GLU A O 1
ATOM 935 N N . GLN A 1 126 ? -5.514 -5.126 16.788 1.00 96.69 126 GLN A N 1
ATOM 936 C CA . GLN A 1 126 ? -6.328 -4.010 16.302 1.00 96.69 126 GLN A CA 1
ATOM 937 C C . GLN A 1 126 ? -5.527 -2.699 16.260 1.00 96.69 126 GLN A C 1
ATOM 939 O O . GLN A 1 126 ? -5.583 -1.956 15.276 1.00 96.69 126 GLN A O 1
ATOM 944 N N . GLU A 1 127 ? -4.742 -2.414 17.306 1.00 96.12 127 GLU A N 1
ATOM 945 C CA . GLU A 1 127 ? -3.835 -1.258 17.339 1.00 96.12 127 GLU A CA 1
ATOM 946 C C . GLU A 1 127 ? -2.765 -1.342 16.246 1.00 96.12 127 GLU A C 1
ATOM 948 O O . GLU A 1 127 ? -2.498 -0.351 15.561 1.00 96.12 127 GLU A O 1
ATOM 953 N N . ALA A 1 128 ? -2.177 -2.523 16.041 1.00 97.25 128 ALA A N 1
ATOM 954 C CA . ALA A 1 128 ? -1.176 -2.749 15.008 1.00 97.25 128 ALA A CA 1
ATOM 955 C C . ALA A 1 128 ? -1.754 -2.530 13.604 1.00 97.25 128 ALA A C 1
ATOM 957 O O . ALA A 1 128 ? -1.121 -1.858 12.789 1.00 97.25 128 ALA A O 1
ATOM 958 N N . ALA A 1 129 ? -2.968 -3.016 13.331 1.00 96.44 129 ALA A N 1
ATOM 959 C CA . ALA A 1 129 ? -3.660 -2.772 12.069 1.00 96.44 129 ALA A CA 1
ATOM 960 C C . ALA A 1 129 ? -3.927 -1.272 11.860 1.00 96.44 129 ALA A C 1
ATOM 962 O O . ALA A 1 129 ? -3.559 -0.712 10.826 1.00 96.44 129 ALA A O 1
ATOM 963 N N . SER A 1 130 ? -4.476 -0.589 12.869 1.00 96.75 130 SER A N 1
ATOM 964 C CA . SER A 1 130 ? -4.690 0.864 12.830 1.00 96.75 130 SER A CA 1
ATOM 965 C C . SER A 1 130 ? -3.393 1.628 12.542 1.00 96.75 130 SER A C 1
ATOM 967 O O . SER A 1 130 ? -3.357 2.537 11.708 1.00 96.75 130 SER A O 1
ATOM 969 N N . ALA A 1 131 ? -2.303 1.249 13.214 1.00 97.69 131 ALA A N 1
ATOM 970 C CA . ALA A 1 131 ? -0.993 1.858 13.044 1.00 97.69 131 ALA A CA 1
ATOM 971 C C . ALA A 1 131 ? -0.383 1.571 11.666 1.00 97.69 131 ALA A C 1
ATOM 973 O O . ALA A 1 131 ? 0.197 2.483 11.082 1.00 97.69 131 ALA A O 1
ATOM 974 N N . LEU A 1 132 ? -0.545 0.358 11.131 1.00 96.94 132 LEU A N 1
ATOM 975 C CA . LEU A 1 132 ? -0.056 -0.030 9.809 1.00 96.94 132 LEU A CA 1
ATOM 976 C C . LEU A 1 132 ? -0.662 0.852 8.718 1.00 96.94 132 LEU A C 1
ATOM 978 O O . LEU A 1 132 ? 0.073 1.484 7.960 1.00 96.94 132 LEU A O 1
ATOM 982 N N . PHE A 1 133 ? -1.993 0.938 8.658 1.00 96.75 133 PHE A N 1
ATOM 983 C CA . PHE A 1 133 ? -2.650 1.739 7.628 1.00 96.75 133 PHE A CA 1
ATOM 984 C C . PHE A 1 133 ? -2.375 3.235 7.820 1.00 96.75 133 PHE A C 1
ATOM 986 O O . PHE A 1 133 ? -2.147 3.951 6.848 1.00 96.75 133 PHE A O 1
ATOM 993 N N . ALA A 1 134 ? -2.373 3.729 9.063 1.00 97.31 134 ALA A N 1
ATOM 994 C CA . ALA A 1 134 ? -2.119 5.143 9.322 1.00 97.31 134 ALA A CA 1
ATOM 995 C C . ALA A 1 134 ? -0.673 5.530 8.991 1.00 97.31 134 ALA A C 1
ATOM 997 O O . ALA A 1 134 ? -0.439 6.606 8.451 1.00 97.31 134 ALA A O 1
ATOM 998 N N . GLY A 1 135 ? 0.285 4.652 9.294 1.00 96.81 135 GLY A N 1
ATOM 999 C CA . GLY A 1 135 ? 1.682 4.823 8.911 1.00 96.81 135 GLY A CA 1
ATOM 1000 C C . GLY A 1 135 ? 1.847 4.836 7.395 1.00 96.81 135 GLY A C 1
ATOM 1001 O O . GLY A 1 135 ? 2.494 5.734 6.874 1.00 96.81 135 GLY A O 1
ATOM 1002 N N . ALA A 1 136 ? 1.198 3.907 6.686 1.00 94.88 136 ALA A N 1
ATOM 1003 C CA . ALA A 1 136 ? 1.245 3.851 5.226 1.00 94.88 136 ALA A CA 1
ATOM 1004 C C . ALA A 1 136 ? 0.648 5.103 4.558 1.00 94.88 136 ALA A C 1
ATOM 1006 O O . ALA A 1 136 ? 1.204 5.584 3.581 1.00 94.88 136 ALA A O 1
ATOM 1007 N N . MET A 1 137 ? -0.451 5.656 5.084 1.00 94.50 137 MET A N 1
ATOM 1008 C CA . MET A 1 137 ? -1.055 6.890 4.552 1.00 94.50 137 MET A CA 1
ATOM 1009 C C . MET A 1 137 ? -0.263 8.165 4.876 1.00 94.50 137 MET A C 1
ATOM 1011 O O . MET A 1 137 ? -0.512 9.197 4.256 1.00 94.50 137 MET A O 1
ATOM 1015 N N . GLY A 1 138 ? 0.600 8.135 5.894 1.00 91.06 138 GLY A N 1
ATOM 1016 C CA . GLY A 1 138 ? 1.355 9.302 6.361 1.00 91.06 138 GLY A CA 1
ATOM 1017 C C . GLY A 1 138 ? 2.813 9.364 5.896 1.00 91.06 138 GLY A C 1
ATOM 1018 O O . GLY A 1 138 ? 3.471 10.360 6.194 1.00 91.06 138 GLY A O 1
ATOM 1019 N N . ALA A 1 139 ? 3.310 8.311 5.244 1.00 82.19 139 ALA A N 1
ATOM 1020 C CA . ALA A 1 139 ? 4.660 8.216 4.685 1.00 82.19 139 ALA A CA 1
ATOM 1021 C C . ALA A 1 139 ? 4.731 8.842 3.286 1.00 82.19 139 ALA A C 1
ATOM 1023 O O . ALA A 1 139 ? 5.773 9.473 2.999 1.00 82.19 139 ALA A O 1
#

Radius of gyration: 22.45 Å; chains: 1; bounding box: 45×44×64 Å

Secondary structure (DSSP, 8-state):
----SSSTTSSEE--TT--SS--EEPHHHHHHHHSTTHHHHHHHHHHT-SPPPHHHHTHHHHHHHHT-HHHHHHHHHHHHHHHHHHHHT--TT--HHHHHHHHTPPPBTTB---TTS-SSS-HHHHHHHHHHHHHHHH-

InterPro domains:
  IPR012654 Conserved hypothetical protein CHP02391 [PF09509] (52-139)
  IPR012654 Conserved hypothetical protein CHP02391 [TIGR02391] (52-138)

Sequence (139 aa):
MPGHGLSPRALLARDRTQKEAFRRVSQEGMELAKEPSGLARFEAGERFSGPLHPALEGPVRTNFHLGEYEIASFAAMKAVEVAVREASGLDNSLVGVPLVRAAFQPHKNGKVGGPLADAEAEGGEQEAASALFAGAMGA